Protein AF-A0A9D2H265-F1 (afdb_monomer_lite)

InterPro domains:
  IPR002563 Flavin reductase like domain [PF01613] (3-70)
  IPR012349 FMN-binding split barrel [G3DSA:2.30.110.10] (1-91)
  IPR018527 Rubredoxin, iron-binding site [PS00202] (122-132)
  IPR024934 Rubredoxin-like domain [PS50903] (101-141)
  IPR024935 Rubredoxin domain [cd00730] (103-140)
  IPR048574 Rubrerythrin, rubredoxin-like domain [PF21349] (104-139)

Radius of gyration: 25.65 Å; chains: 1; bounding box: 70×35×43 Å

Foldseek 3Di:
DLPFPDDVVVDVSCPPFDFDDDPNDTHGLPFQKDWDWDFPDWDDDPQDIDTDTDTPDMDGRHPDDGDDPVCCCPPVVHAGDPSDPPHDDPPPPPPDDDPDAFFKAQQPPRDTDPDPDHLVPDDQCDADPVPRHTSVRIDTD

pLDDT: mean 79.57, std 16.09, range [35.62, 97.19]

Organism: NCBI:txid2838602

Secondary structure (DSSP, 8-state):
-TTTSS-TTTS-SSTTS-EEEETTEEEETT-SEEEEEEEEEEEE-SS-EEEEEEEEEEEE--SSPPPPHHHHHHTS-----TTSTTPPP--------------EEETTT-PEE--SS-GGGS-TT-B-TTT--BGGGEEE-

Sequence (141 aa):
GTFGFRTSKEFDKFASTPYAVRGKLPVPDGGVAWFSCKVVSTMDTSTHTVFLGEVLDCGKLAKDAPMTYSYYHKVLKGKTAKNAPTYQAEEPAPAAPASAESKWVCSVCGYVYDGETPFEELPDSWTCPRCGVGKELFKKQ

Structure (mmCIF, N/CA/C/O backbone):
data_AF-A0A9D2H265-F1
#
_entry.id   AF-A0A9D2H265-F1
#
loop_
_atom_site.group_PDB
_atom_site.id
_atom_site.type_symbol
_atom_site.label_atom_id
_atom_site.label_alt_id
_atom_site.label_comp_id
_atom_site.label_asym_id
_atom_site.label_entity_id
_atom_site.label_seq_id
_atom_site.pdbx_PDB_ins_code
_atom_site.Cartn_x
_atom_site.Cartn_y
_atom_site.Cartn_z
_atom_site.occupancy
_atom_site.B_iso_or_equiv
_atom_site.auth_seq_id
_atom_site.auth_comp_id
_atom_site.auth_asym_id
_atom_site.auth_atom_id
_atom_site.pdbx_PDB_model_num
ATOM 1 N N . GLY A 1 1 ? 7.939 5.126 -3.050 1.00 75.25 1 GLY A N 1
ATOM 2 C CA . GLY A 1 1 ? 6.623 4.708 -3.578 1.00 75.25 1 GLY A CA 1
ATOM 3 C C . GLY A 1 1 ? 5.541 5.694 -3.171 1.00 75.25 1 GLY A C 1
ATOM 4 O O . GLY A 1 1 ? 5.663 6.280 -2.100 1.00 75.25 1 GLY A O 1
ATOM 5 N N . THR A 1 2 ? 4.508 5.866 -4.002 1.00 86.44 2 THR A N 1
ATOM 6 C CA . THR A 1 2 ? 3.421 6.858 -3.841 1.00 86.44 2 THR A CA 1
ATOM 7 C C . THR A 1 2 ? 2.689 6.747 -2.499 1.00 86.44 2 THR A C 1
ATOM 9 O O . THR A 1 2 ? 2.489 7.753 -1.824 1.00 86.44 2 THR A O 1
ATOM 12 N N . PHE A 1 3 ? 2.359 5.528 -2.056 1.00 89.69 3 PHE A N 1
ATOM 13 C CA . PHE A 1 3 ? 1.566 5.318 -0.837 1.00 89.69 3 PHE A CA 1
ATOM 14 C C . PHE A 1 3 ? 2.381 5.210 0.456 1.00 89.69 3 PHE A C 1
ATOM 16 O O . PHE A 1 3 ? 1.893 5.643 1.500 1.00 89.69 3 PHE A O 1
ATOM 23 N N . GLY A 1 4 ? 3.603 4.670 0.392 1.00 86.75 4 GLY A N 1
ATOM 24 C CA . GLY A 1 4 ? 4.396 4.307 1.577 1.00 86.75 4 GLY A CA 1
ATOM 25 C C . GLY A 1 4 ? 5.378 5.364 2.096 1.00 86.75 4 GLY A C 1
ATOM 26 O O . GLY A 1 4 ? 5.922 5.188 3.177 1.00 86.75 4 GLY A O 1
ATOM 27 N N . PHE A 1 5 ? 5.627 6.446 1.347 1.00 85.44 5 PHE A N 1
ATOM 28 C CA . PHE A 1 5 ? 6.654 7.452 1.691 1.00 85.44 5 PHE A CA 1
ATOM 29 C C . PHE A 1 5 ? 6.160 8.901 1.645 1.00 85.44 5 PHE A C 1
ATOM 31 O O . PHE A 1 5 ? 6.958 9.833 1.678 1.00 85.44 5 PHE A O 1
ATOM 38 N N . ARG A 1 6 ? 4.848 9.103 1.517 1.00 87.19 6 ARG A N 1
ATOM 39 C CA . ARG A 1 6 ? 4.223 10.428 1.459 1.00 87.19 6 ARG A CA 1
ATOM 40 C C . ARG A 1 6 ? 3.011 10.460 2.376 1.00 87.19 6 ARG A C 1
ATOM 42 O O . ARG A 1 6 ? 2.326 9.446 2.531 1.00 87.19 6 ARG A O 1
ATOM 49 N N . THR A 1 7 ? 2.737 11.614 2.973 1.00 89.44 7 THR A N 1
ATOM 50 C CA . THR A 1 7 ? 1.525 11.825 3.770 1.00 89.44 7 THR A CA 1
ATOM 51 C C . THR A 1 7 ? 0.338 12.117 2.858 1.00 89.44 7 THR A C 1
ATOM 53 O O . THR A 1 7 ? 0.445 12.916 1.932 1.00 89.44 7 THR A O 1
ATOM 56 N N . SER A 1 8 ? -0.804 11.477 3.118 1.00 90.75 8 SER A N 1
ATOM 57 C CA . SER A 1 8 ? -2.036 11.738 2.358 1.00 90.75 8 SER A CA 1
ATOM 58 C C . SER A 1 8 ? -2.636 13.121 2.659 1.00 90.75 8 SER A C 1
ATOM 60 O O . SER A 1 8 ? -3.552 13.539 1.967 1.00 90.75 8 SER A O 1
ATOM 62 N N . LYS A 1 9 ? -2.140 13.826 3.690 1.00 92.38 9 LYS A N 1
ATOM 63 C CA . LYS A 1 9 ? -2.575 15.189 4.036 1.00 92.38 9 LYS A CA 1
ATOM 64 C C . LYS A 1 9 ? -2.070 16.239 3.038 1.00 92.38 9 LYS A C 1
ATOM 66 O O . LYS A 1 9 ? -2.743 17.235 2.818 1.00 92.38 9 LYS A O 1
ATOM 71 N N . GLU A 1 10 ? -0.887 16.018 2.467 1.00 92.50 10 GLU A N 1
ATOM 72 C CA . GLU A 1 10 ? -0.180 16.994 1.615 1.00 92.50 10 GLU A CA 1
ATOM 73 C C . GLU A 1 10 ? -0.035 16.512 0.170 1.00 92.50 10 GLU A C 1
ATOM 75 O O . GLU A 1 10 ? 0.239 17.304 -0.726 1.00 92.50 10 GLU A O 1
ATOM 80 N N . PHE A 1 11 ? -0.193 15.209 -0.065 1.00 92.69 11 PHE A N 1
ATOM 81 C CA . PHE A 1 11 ? -0.019 14.608 -1.375 1.00 92.69 11 PHE A CA 1
ATOM 82 C C . PHE A 1 11 ? -1.220 13.732 -1.720 1.00 92.69 11 PHE A C 1
ATOM 84 O O . PHE A 1 11 ? -1.482 12.735 -1.039 1.00 92.69 11 PHE A O 1
ATOM 91 N N . ASP A 1 12 ? -1.910 14.068 -2.810 1.00 93.44 12 ASP A N 1
ATOM 92 C CA . ASP A 1 12 ? -2.962 13.220 -3.359 1.00 93.44 12 ASP A CA 1
ATOM 93 C C . ASP A 1 12 ? -2.345 11.970 -4.003 1.00 93.44 12 ASP A C 1
ATOM 95 O O . ASP A 1 12 ? -1.756 11.999 -5.085 1.00 93.44 12 ASP A O 1
ATOM 99 N N . LYS A 1 13 ? -2.471 10.843 -3.301 1.00 93.19 13 LYS A N 1
ATOM 100 C CA . LYS A 1 13 ? -1.938 9.545 -3.728 1.00 93.19 13 LYS A CA 1
ATOM 101 C C . LYS A 1 13 ? -2.748 8.912 -4.860 1.00 93.19 13 LYS A C 1
ATOM 103 O O . LYS A 1 13 ? -2.226 8.037 -5.551 1.00 93.19 13 LYS A O 1
ATOM 108 N N . PHE A 1 14 ? -4.000 9.326 -5.034 1.00 93.75 14 PHE A N 1
ATOM 109 C CA . PHE A 1 14 ? -4.918 8.766 -6.021 1.00 93.75 14 PHE A CA 1
ATOM 110 C C . PHE A 1 14 ? -4.907 9.541 -7.341 1.00 93.75 14 PHE A C 1
ATOM 112 O O . PHE A 1 14 ? -5.305 8.977 -8.353 1.00 93.75 14 PHE A O 1
ATOM 119 N N . ALA A 1 15 ? -4.361 10.762 -7.369 1.00 92.06 15 ALA A N 1
ATOM 120 C CA . ALA A 1 15 ? -4.261 11.586 -8.578 1.00 92.06 15 ALA A CA 1
ATOM 121 C C . ALA A 1 15 ? -3.641 10.863 -9.792 1.00 92.06 15 ALA A C 1
ATOM 123 O O . ALA A 1 15 ? -4.053 11.095 -10.925 1.00 92.06 15 ALA A O 1
ATOM 124 N N . SER A 1 16 ? -2.657 9.985 -9.569 1.00 88.69 16 SER A N 1
ATOM 125 C CA . SER A 1 16 ? -1.980 9.214 -10.625 1.00 88.69 16 SER A CA 1
ATOM 126 C C . SER A 1 16 ? -2.078 7.696 -10.454 1.00 88.69 16 SER A C 1
ATOM 128 O O . SER A 1 16 ? -1.374 6.952 -11.137 1.00 88.69 16 SER A O 1
ATOM 130 N N . THR A 1 17 ? -2.936 7.220 -9.550 1.00 91.88 17 THR A N 1
ATOM 131 C CA . THR A 1 17 ? -3.105 5.786 -9.283 1.00 91.88 17 THR A CA 1
ATOM 132 C C . THR A 1 17 ? -4.489 5.352 -9.752 1.00 91.88 17 THR A C 1
ATOM 134 O O . THR A 1 17 ? -5.456 5.858 -9.196 1.00 91.88 17 THR A O 1
ATOM 137 N N . PRO A 1 18 ? -4.626 4.409 -10.701 1.00 93.75 18 PRO A N 1
ATOM 138 C CA . PRO A 1 18 ? -5.925 3.848 -11.070 1.00 93.75 18 PRO A CA 1
ATOM 139 C C . PRO A 1 18 ? -6.635 3.202 -9.872 1.00 93.75 18 PRO A C 1
ATOM 141 O O . PRO A 1 18 ? -6.029 2.437 -9.110 1.00 93.75 18 PRO A O 1
ATOM 144 N N . TYR A 1 19 ? -7.909 3.540 -9.687 1.00 95.44 19 TYR A N 1
ATOM 145 C CA . TYR A 1 19 ? -8.746 3.002 -8.621 1.00 95.44 19 TYR A CA 1
ATOM 146 C C . TYR A 1 19 ? -10.213 2.940 -9.046 1.00 95.44 19 TYR A C 1
ATOM 148 O O . TYR A 1 19 ? -10.685 3.751 -9.844 1.00 95.44 19 TYR A O 1
ATOM 156 N N . ALA A 1 20 ? -10.956 2.031 -8.420 1.00 94.44 20 ALA A N 1
ATOM 157 C CA . ALA A 1 20 ? -12.409 1.983 -8.477 1.00 94.44 20 ALA A CA 1
ATOM 158 C C . ALA A 1 20 ? -13.001 2.280 -7.095 1.00 94.44 20 ALA A C 1
ATOM 160 O O . ALA A 1 20 ? -12.470 1.848 -6.069 1.00 94.44 20 ALA A O 1
ATOM 161 N N . VAL A 1 21 ? -14.126 2.992 -7.043 1.00 94.19 21 VAL A N 1
ATOM 162 C CA . VAL A 1 21 ? -14.864 3.174 -5.785 1.00 94.19 21 VAL A CA 1
ATOM 163 C C . VAL A 1 21 ? -15.695 1.923 -5.521 1.00 94.19 21 VAL A C 1
ATOM 165 O O . VAL A 1 21 ? -16.518 1.534 -6.348 1.00 94.19 21 VAL A O 1
ATOM 168 N N . ARG A 1 22 ? -15.486 1.290 -4.363 1.00 90.19 22 ARG A N 1
ATOM 169 C CA . ARG A 1 22 ? -16.279 0.143 -3.904 1.00 90.19 22 ARG A CA 1
ATOM 170 C C . ARG A 1 22 ? -16.905 0.467 -2.557 1.00 90.19 22 ARG A C 1
ATOM 172 O O . ARG A 1 22 ? -16.215 0.820 -1.599 1.00 90.19 22 ARG A O 1
ATOM 179 N N . GLY A 1 23 ? -18.234 0.432 -2.505 1.00 87.25 23 GLY A N 1
ATOM 180 C CA . GLY A 1 23 ? -18.989 1.020 -1.402 1.00 87.25 23 GLY A CA 1
ATOM 181 C C . GLY A 1 23 ? -18.750 2.531 -1.332 1.00 87.25 23 GLY A C 1
ATOM 182 O O . GLY A 1 23 ? -19.192 3.273 -2.203 1.00 87.25 23 GLY A O 1
ATOM 183 N N . LYS A 1 24 ? -18.038 2.988 -0.299 1.00 87.81 24 LYS A N 1
ATOM 184 C CA . LYS A 1 24 ? -17.690 4.408 -0.089 1.00 87.81 24 LYS A CA 1
ATOM 185 C C . LYS A 1 24 ? -16.183 4.678 -0.126 1.00 87.81 24 LYS A C 1
ATOM 187 O O . LYS A 1 24 ? -15.762 5.780 0.209 1.00 87.81 24 LYS A O 1
ATOM 192 N N . LEU A 1 25 ? -15.370 3.675 -0.464 1.00 93.06 25 LEU A N 1
ATOM 193 C CA . LEU A 1 25 ? -13.914 3.747 -0.351 1.00 93.06 25 LEU A CA 1
ATOM 194 C C . LEU A 1 25 ? -13.242 3.557 -1.719 1.00 93.06 25 LEU A C 1
ATOM 196 O O . LEU A 1 25 ? -13.681 2.704 -2.497 1.00 93.06 25 LEU A O 1
ATOM 200 N N . PRO A 1 26 ? -12.176 4.321 -2.021 1.00 93.94 26 PRO A N 1
ATOM 201 C CA . PRO A 1 26 ? -11.373 4.103 -3.215 1.00 93.94 26 PRO A CA 1
ATOM 202 C C . PRO A 1 26 ? -10.493 2.861 -3.033 1.00 93.94 26 PRO A C 1
ATOM 204 O O . PRO A 1 26 ? -9.733 2.756 -2.069 1.00 93.94 26 PRO A O 1
ATOM 207 N N . VAL A 1 27 ? -10.584 1.924 -3.974 1.00 94.94 27 VAL A N 1
ATOM 208 C CA . VAL A 1 27 ? -9.793 0.693 -3.994 1.00 94.94 27 VAL A CA 1
ATOM 209 C C . VAL A 1 27 ? -8.826 0.745 -5.178 1.00 94.94 27 VAL A C 1
ATOM 211 O O . VAL A 1 27 ? -9.291 0.723 -6.317 1.00 94.94 27 VAL A O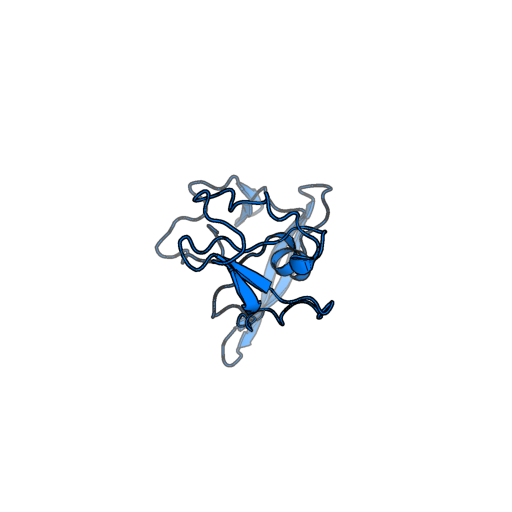 1
ATOM 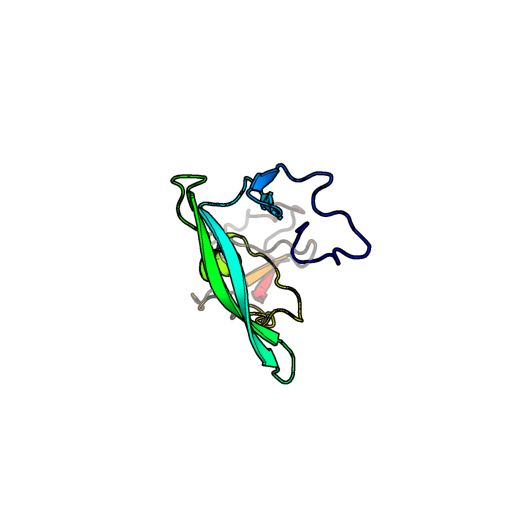214 N N . PRO A 1 28 ? -7.500 0.816 -4.943 1.00 93.56 28 PRO A N 1
ATOM 215 C CA . PRO A 1 28 ? -6.509 0.779 -6.015 1.00 93.56 28 PRO A CA 1
ATOM 216 C C . PRO A 1 28 ? -6.581 -0.521 -6.820 1.00 93.56 28 PRO A C 1
ATOM 218 O O . PRO A 1 28 ? -6.694 -1.605 -6.243 1.00 93.56 28 PRO A O 1
ATOM 221 N N . ASP A 1 29 ? -6.425 -0.423 -8.138 1.00 90.25 29 ASP A N 1
ATOM 222 C CA . ASP A 1 29 ? -6.521 -1.589 -9.028 1.00 90.25 29 ASP A CA 1
ATOM 223 C C . ASP A 1 29 ? -5.293 -2.509 -8.949 1.00 90.25 29 ASP A C 1
ATOM 225 O O . ASP A 1 29 ? -5.369 -3.679 -9.305 1.00 90.25 29 ASP A O 1
ATOM 229 N N . GLY A 1 30 ? -4.168 -2.018 -8.417 1.00 89.75 30 GLY A N 1
ATOM 230 C CA . GLY A 1 30 ? -2.927 -2.788 -8.254 1.00 89.75 30 GLY A CA 1
ATOM 231 C C . GLY A 1 30 ? -2.951 -3.857 -7.149 1.00 89.75 30 GLY A C 1
ATOM 232 O O . GLY A 1 30 ? -1.897 -4.382 -6.794 1.00 89.75 30 GLY A O 1
ATOM 233 N N . GLY A 1 31 ? -4.110 -4.136 -6.548 1.00 90.69 31 GLY A N 1
ATOM 234 C CA . GLY A 1 31 ? -4.283 -5.179 -5.536 1.00 90.69 31 GLY A CA 1
ATOM 235 C C . GLY A 1 31 ? -4.706 -6.527 -6.129 1.00 90.69 31 GLY A C 1
ATOM 236 O O . GLY A 1 31 ? -5.250 -6.598 -7.222 1.00 90.69 31 GLY A O 1
ATOM 237 N N . VAL A 1 32 ? -4.518 -7.611 -5.369 1.00 94.69 32 VAL A N 1
ATOM 238 C CA . VAL A 1 32 ? -5.024 -8.956 -5.731 1.00 94.69 32 VAL A CA 1
ATOM 239 C C . VAL A 1 32 ? -6.457 -9.167 -5.233 1.00 94.69 32 VAL A C 1
ATOM 241 O O . VAL A 1 32 ? -7.276 -9.806 -5.893 1.00 94.69 32 VAL A O 1
ATOM 244 N N . ALA A 1 33 ? -6.785 -8.595 -4.078 1.00 94.31 33 ALA A N 1
ATOM 245 C CA . ALA A 1 33 ? -8.106 -8.626 -3.469 1.00 94.31 33 ALA A CA 1
ATOM 246 C C . ALA A 1 33 ? -8.305 -7.379 -2.601 1.00 94.31 33 ALA A C 1
ATOM 248 O O . ALA A 1 33 ? -7.345 -6.673 -2.284 1.00 94.31 33 ALA A O 1
ATOM 249 N N . TRP A 1 34 ? -9.546 -7.120 -2.209 1.00 94.88 34 TRP A N 1
ATOM 250 C CA . TRP A 1 34 ? -9.904 -6.017 -1.325 1.00 94.88 34 TRP A CA 1
ATOM 251 C C . TRP A 1 34 ? -10.956 -6.456 -0.308 1.00 94.88 34 TRP A C 1
ATOM 253 O O . TRP A 1 34 ? -11.738 -7.374 -0.561 1.00 94.88 34 TRP A O 1
ATOM 263 N N . PHE A 1 35 ? -10.966 -5.765 0.829 1.00 95.25 35 PHE A N 1
ATOM 264 C CA . PHE A 1 35 ? -11.920 -5.945 1.916 1.00 95.25 35 PHE A CA 1
ATOM 265 C C . PHE A 1 35 ? -12.388 -4.563 2.372 1.00 95.25 35 PHE A C 1
ATOM 267 O O . PHE A 1 35 ? -11.565 -3.665 2.560 1.00 95.25 35 PHE A O 1
ATOM 274 N N . SER A 1 36 ? -13.695 -4.381 2.541 1.00 94.69 36 SER A N 1
ATOM 275 C CA . SER A 1 36 ? -14.261 -3.235 3.247 1.00 94.69 36 SER A CA 1
ATOM 276 C C . SER A 1 36 ? -14.638 -3.675 4.649 1.00 94.69 36 SER A C 1
ATOM 278 O O . SER A 1 36 ? -15.355 -4.661 4.817 1.00 94.69 36 SER A O 1
ATOM 280 N N . CYS A 1 37 ? -14.152 -2.945 5.650 1.00 95.00 37 CYS A N 1
ATOM 281 C CA . CYS A 1 37 ? -14.382 -3.280 7.045 1.00 95.00 37 CYS A CA 1
ATOM 282 C C . CYS A 1 37 ? -15.021 -2.111 7.795 1.00 95.00 37 CYS A C 1
ATOM 284 O O . CYS A 1 37 ? -14.644 -0.953 7.600 1.00 95.00 37 CYS A O 1
ATOM 286 N N . LYS A 1 38 ? -15.941 -2.424 8.707 1.00 95.19 38 LYS A N 1
ATOM 287 C CA . LYS A 1 38 ? -16.424 -1.504 9.736 1.00 95.19 38 LYS A CA 1
ATOM 288 C C . LYS A 1 38 ? -15.554 -1.659 10.974 1.00 95.19 38 LYS A C 1
ATOM 290 O O . LYS A 1 38 ? -15.410 -2.765 11.483 1.00 95.19 38 LYS A O 1
ATOM 295 N N . VAL A 1 39 ? -14.990 -0.567 11.480 1.00 96.81 39 VAL A N 1
ATOM 296 C CA . VAL A 1 39 ? -14.248 -0.601 12.749 1.00 96.81 39 VAL A CA 1
ATOM 297 C C . VAL A 1 39 ? -15.229 -0.895 13.884 1.00 96.81 39 VAL A C 1
ATOM 299 O O . VAL A 1 39 ? -16.190 -0.151 14.076 1.00 96.81 39 VAL A O 1
ATOM 302 N N . VAL A 1 40 ? -14.983 -1.982 14.616 1.00 97.19 40 VAL A N 1
ATOM 303 C CA . VAL A 1 40 ? -15.795 -2.408 15.769 1.00 97.19 40 VAL A CA 1
ATOM 304 C C . VAL A 1 40 ? -15.066 -2.232 17.098 1.00 97.19 40 VAL A C 1
ATOM 306 O O . VAL A 1 40 ? -15.714 -2.095 18.128 1.00 97.19 40 VAL A O 1
ATOM 309 N N . SER A 1 41 ? -13.731 -2.205 17.086 1.00 96.38 41 SER A N 1
ATOM 310 C CA . SER A 1 41 ? -12.920 -1.921 18.272 1.00 96.38 41 SER A CA 1
ATOM 311 C C . SER A 1 41 ? -11.573 -1.320 17.882 1.00 96.38 41 SER A C 1
ATOM 313 O O . SER A 1 41 ? -11.077 -1.538 16.775 1.00 96.38 41 SER A O 1
ATOM 315 N N . THR A 1 42 ? -10.961 -0.591 18.810 1.00 97.19 42 THR A N 1
ATOM 316 C CA . THR A 1 42 ? -9.629 0.005 18.668 1.00 97.19 42 THR A CA 1
ATOM 317 C C . THR A 1 42 ? -8.793 -0.282 19.905 1.00 97.19 42 THR A C 1
ATOM 319 O O . THR A 1 42 ? -9.311 -0.276 21.019 1.00 97.19 42 THR A O 1
ATOM 322 N N . MET A 1 43 ? -7.503 -0.531 19.716 1.00 95.44 43 MET A N 1
ATOM 323 C CA . MET A 1 43 ? -6.539 -0.711 20.796 1.00 95.44 43 MET A CA 1
ATOM 324 C C . MET A 1 43 ? -5.319 0.158 20.517 1.00 95.44 43 MET A C 1
ATOM 326 O O . MET A 1 43 ? -4.638 -0.032 19.508 1.00 95.44 43 MET A O 1
ATOM 330 N N . ASP A 1 44 ? -5.043 1.099 21.410 1.00 95.19 44 ASP A N 1
ATOM 331 C CA . ASP A 1 44 ? -3.867 1.953 21.306 1.00 95.19 44 ASP A CA 1
ATOM 332 C C . ASP A 1 44 ? -2.642 1.255 21.896 1.00 95.19 44 ASP A C 1
ATOM 334 O O . ASP A 1 44 ? -2.687 0.636 22.959 1.00 95.19 44 ASP A O 1
ATOM 338 N N . THR A 1 45 ? -1.528 1.358 21.182 1.00 90.75 45 THR A N 1
ATOM 339 C CA . THR A 1 45 ? -0.198 0.952 21.640 1.00 90.75 45 THR A CA 1
ATOM 340 C C . THR A 1 45 ? 0.685 2.195 21.757 1.00 90.75 45 THR A C 1
ATOM 342 O O . THR A 1 45 ? 0.256 3.306 21.457 1.00 90.75 45 THR A O 1
ATOM 345 N N . SER A 1 46 ? 1.947 2.036 22.154 1.00 89.94 46 SER A N 1
ATOM 346 C CA . SER A 1 46 ? 2.871 3.170 22.287 1.00 89.94 46 SER A CA 1
ATOM 347 C C . SER A 1 46 ? 3.163 3.907 20.973 1.00 89.94 46 SER A C 1
ATOM 349 O O . SER A 1 46 ? 3.552 5.070 21.008 1.00 89.94 46 SER A O 1
ATOM 351 N N . THR A 1 47 ? 3.009 3.252 19.816 1.00 91.56 47 THR A N 1
ATOM 352 C CA . THR A 1 47 ? 3.386 3.823 18.505 1.00 91.56 47 THR A CA 1
ATOM 353 C C . THR A 1 47 ? 2.317 3.683 17.421 1.00 91.56 47 THR A C 1
ATOM 355 O O . THR A 1 47 ? 2.402 4.358 16.399 1.00 91.56 47 THR A O 1
ATOM 358 N N . HIS A 1 48 ? 1.323 2.815 17.620 1.00 92.00 48 HIS A N 1
ATOM 359 C CA . HIS A 1 48 ? 0.310 2.467 16.621 1.00 92.00 48 HIS A CA 1
ATOM 360 C C . HIS A 1 48 ? -1.063 2.261 17.265 1.00 92.00 48 HIS A C 1
ATOM 362 O O . HIS A 1 48 ? -1.152 1.859 18.424 1.00 92.00 48 HIS A O 1
ATOM 368 N N . THR A 1 49 ? -2.124 2.416 16.479 1.00 92.75 49 THR A N 1
ATOM 369 C CA . THR A 1 49 ? -3.475 1.989 16.860 1.00 92.75 49 THR A CA 1
ATOM 370 C C . THR A 1 49 ? -3.837 0.749 16.054 1.00 92.75 49 THR A C 1
ATOM 372 O O . THR A 1 49 ? -3.756 0.745 14.824 1.00 92.75 49 THR A O 1
ATOM 375 N N . VAL A 1 50 ? -4.225 -0.317 16.746 1.00 95.12 50 VAL A N 1
ATOM 376 C CA . VAL A 1 50 ? -4.754 -1.536 16.136 1.00 95.12 50 VAL A CA 1
ATOM 377 C C . VAL A 1 50 ? -6.265 -1.383 15.992 1.00 95.12 50 VAL A C 1
ATOM 379 O O . VAL A 1 50 ? -6.967 -1.138 16.971 1.00 95.12 50 VAL A O 1
ATOM 382 N N . PHE A 1 51 ? -6.771 -1.550 14.773 1.00 96.75 51 PHE A N 1
ATOM 383 C CA . PHE A 1 51 ? -8.201 -1.504 14.469 1.00 96.75 51 PHE A CA 1
ATOM 384 C C . PHE A 1 51 ? -8.731 -2.925 14.267 1.00 96.75 51 PHE A C 1
ATOM 386 O O . PHE A 1 51 ? -8.252 -3.646 13.392 1.00 96.75 51 PHE A O 1
ATOM 393 N N . LEU A 1 52 ? -9.741 -3.320 15.043 1.00 96.62 52 LEU A N 1
ATOM 394 C CA . LEU A 1 52 ? -10.515 -4.533 14.798 1.00 96.62 52 LEU A CA 1
ATOM 395 C C . LEU A 1 52 ? -11.663 -4.187 13.849 1.00 96.62 52 LEU A C 1
ATOM 397 O O . LEU A 1 52 ? -12.516 -3.357 14.178 1.00 96.62 52 LEU A O 1
ATOM 401 N N . GLY A 1 53 ? -11.664 -4.803 12.669 1.00 96.50 53 GLY A N 1
ATOM 402 C CA . GLY A 1 53 ? -12.653 -4.563 11.624 1.00 96.50 53 GLY A CA 1
ATOM 403 C C . GLY A 1 53 ? -13.559 -5.769 11.382 1.00 96.50 53 GLY A C 1
ATOM 404 O O . GLY A 1 53 ? -13.064 -6.869 11.156 1.00 96.50 53 GLY A O 1
ATOM 405 N N . GLU A 1 54 ? -14.871 -5.548 11.371 1.00 97.12 54 GLU A N 1
ATOM 406 C CA . GLU A 1 54 ? -15.865 -6.488 10.843 1.00 97.12 54 GLU A CA 1
ATOM 407 C C . GLU A 1 54 ? -15.921 -6.351 9.318 1.00 97.12 54 GLU A C 1
ATOM 409 O O . GLU A 1 54 ? -16.091 -5.242 8.808 1.00 97.12 54 GLU A O 1
ATOM 414 N N . VAL A 1 55 ? -15.765 -7.453 8.583 1.00 96.44 55 VAL A N 1
ATOM 415 C CA . VAL A 1 55 ? -15.788 -7.444 7.112 1.00 96.44 55 VAL A CA 1
ATOM 416 C C . VAL A 1 55 ? -17.224 -7.259 6.624 1.00 96.44 55 VAL A C 1
ATOM 418 O O . VAL A 1 55 ? -18.079 -8.098 6.888 1.00 96.44 55 VAL A O 1
ATOM 421 N N . LEU A 1 56 ? -17.472 -6.173 5.890 1.00 94.50 56 LEU A N 1
ATOM 422 C CA . LEU A 1 56 ? -18.767 -5.870 5.278 1.00 94.50 56 LEU A CA 1
ATOM 423 C C . LEU A 1 56 ? -18.871 -6.393 3.845 1.00 94.50 56 LEU A C 1
ATOM 425 O O . LEU A 1 56 ? -19.936 -6.830 3.424 1.00 94.50 56 LEU A O 1
ATOM 429 N N . ASP A 1 57 ? -17.777 -6.298 3.090 1.00 94.31 57 ASP A N 1
ATOM 430 C CA . ASP A 1 57 ? -17.722 -6.699 1.686 1.00 94.31 57 ASP A CA 1
ATOM 431 C C . ASP A 1 57 ? -16.288 -7.072 1.300 1.00 94.31 57 ASP A C 1
ATOM 433 O O . ASP A 1 57 ? -15.318 -6.610 1.916 1.00 94.31 57 ASP A O 1
ATOM 437 N N . CYS A 1 58 ? -16.137 -7.911 0.283 1.00 94.69 58 CYS A N 1
ATOM 438 C CA . CYS A 1 58 ? -14.841 -8.293 -0.247 1.00 94.69 58 CYS A CA 1
ATOM 439 C C . CYS A 1 58 ? -14.926 -8.695 -1.718 1.00 94.69 58 CYS A C 1
ATOM 441 O O . CYS A 1 58 ? -15.969 -9.073 -2.245 1.00 94.69 58 CYS A O 1
ATOM 443 N N . GLY A 1 59 ? -13.789 -8.653 -2.404 1.00 93.19 59 GLY A N 1
ATOM 444 C CA . GLY A 1 59 ? -13.734 -9.109 -3.784 1.00 93.19 59 GLY A CA 1
ATOM 445 C C . GLY A 1 59 ? -12.322 -9.372 -4.270 1.00 93.19 59 GLY A C 1
ATOM 446 O O . GLY A 1 59 ? -11.338 -8.868 -3.725 1.00 93.19 59 GLY A O 1
ATOM 447 N N . LYS A 1 60 ? -12.232 -10.172 -5.331 1.00 94.38 60 LYS A N 1
ATOM 448 C CA . LYS A 1 60 ? -10.980 -10.431 -6.047 1.00 94.38 60 LYS A CA 1
ATOM 449 C C . LYS A 1 60 ? -10.797 -9.396 -7.152 1.00 94.38 60 LYS A C 1
ATOM 451 O O . LYS A 1 60 ? -11.760 -9.002 -7.802 1.00 94.38 60 LYS A O 1
ATOM 456 N N . LEU A 1 61 ? -9.556 -8.974 -7.339 1.00 91.69 61 LEU A N 1
ATOM 457 C CA . LEU A 1 61 ? -9.126 -8.035 -8.372 1.00 91.69 61 LEU A CA 1
ATOM 458 C C . LEU A 1 61 ? -8.327 -8.745 -9.459 1.00 91.69 61 LEU A C 1
ATOM 460 O O .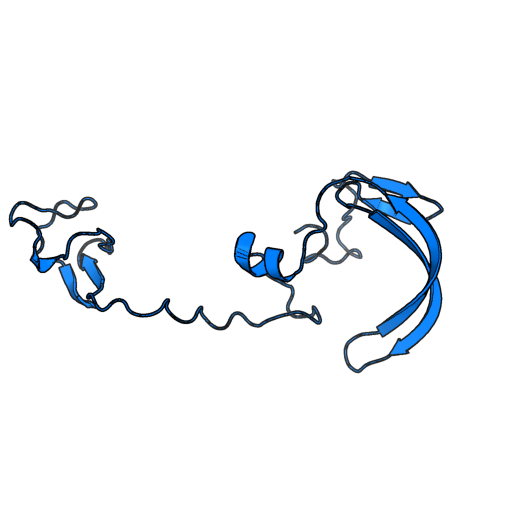 LEU A 1 61 ? -8.611 -8.586 -10.641 1.00 91.69 61 LEU A O 1
ATOM 464 N N . ALA A 1 62 ? -7.368 -9.567 -9.042 1.00 91.25 62 ALA A N 1
ATOM 465 C CA . ALA A 1 62 ? -6.456 -10.265 -9.930 1.00 91.25 62 ALA A CA 1
ATOM 466 C C . ALA A 1 62 ? -6.245 -11.712 -9.466 1.00 91.25 62 ALA A C 1
ATOM 468 O O . ALA A 1 62 ? -6.603 -12.084 -8.345 1.00 91.25 62 ALA A O 1
ATOM 469 N N . LYS A 1 63 ? -5.689 -12.547 -10.350 1.00 87.00 63 LYS A N 1
ATOM 470 C CA . LYS A 1 63 ? -5.309 -13.935 -10.028 1.00 87.00 63 LYS A CA 1
ATOM 471 C C . LYS A 1 63 ? -3.839 -14.067 -9.626 1.00 87.00 63 LYS A C 1
ATOM 473 O O . LYS A 1 63 ? -3.410 -15.167 -9.289 1.00 87.00 63 LYS A O 1
ATOM 478 N N . ASP A 1 64 ? -3.088 -12.971 -9.677 1.00 90.00 64 ASP A N 1
ATOM 479 C CA . ASP A 1 64 ? -1.673 -12.938 -9.336 1.00 90.00 64 ASP A CA 1
ATOM 480 C C . ASP A 1 64 ? -1.427 -13.291 -7.868 1.00 90.00 64 ASP A C 1
ATOM 482 O O . ASP A 1 64 ? -2.284 -13.115 -6.997 1.00 90.00 64 ASP A O 1
ATOM 486 N N . ALA A 1 65 ? -0.226 -13.791 -7.585 1.00 88.38 65 ALA A N 1
ATOM 487 C CA . ALA A 1 65 ? 0.178 -14.083 -6.220 1.00 88.38 65 ALA A CA 1
ATOM 488 C C . ALA A 1 65 ? 0.301 -12.775 -5.412 1.00 88.38 65 ALA A C 1
ATOM 490 O O . ALA A 1 65 ? 0.928 -11.821 -5.885 1.00 88.38 65 ALA A O 1
ATOM 491 N N . PRO A 1 66 ? -0.254 -12.705 -4.186 1.00 90.94 66 PRO A N 1
ATOM 492 C CA . PRO A 1 66 ? -0.098 -11.527 -3.345 1.00 90.94 66 PRO A CA 1
ATOM 493 C C . PRO A 1 66 ? 1.379 -11.309 -3.006 1.00 90.94 66 PRO A C 1
ATOM 495 O O . PRO A 1 66 ? 2.100 -12.238 -2.635 1.00 90.94 66 PRO A O 1
ATOM 498 N N . MET A 1 67 ? 1.828 -10.058 -3.103 1.00 87.88 67 MET A N 1
ATOM 499 C CA . MET A 1 67 ? 3.188 -9.696 -2.72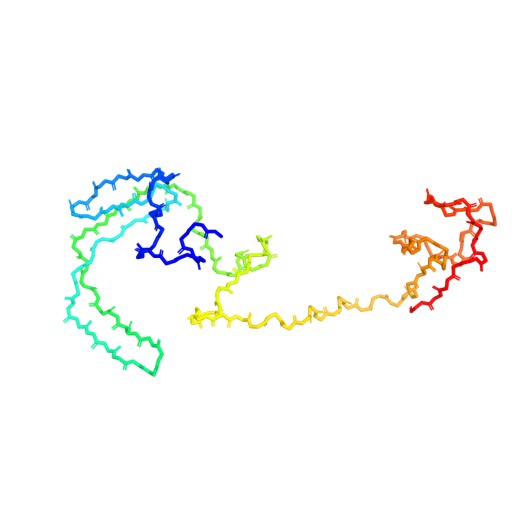5 1.00 87.88 67 MET A CA 1
ATOM 500 C C . MET A 1 67 ? 3.381 -9.872 -1.218 1.00 87.88 67 MET A C 1
ATOM 502 O O . MET A 1 67 ? 2.640 -9.312 -0.410 1.00 87.88 67 MET A O 1
ATOM 506 N N . THR A 1 68 ? 4.422 -10.607 -0.836 1.00 88.56 68 THR A N 1
ATOM 507 C CA . THR A 1 68 ? 4.817 -10.736 0.567 1.00 88.56 68 THR A CA 1
ATOM 508 C C . THR A 1 68 ? 5.821 -9.658 0.947 1.00 88.56 68 THR A C 1
ATOM 510 O O . THR A 1 68 ? 6.595 -9.165 0.123 1.00 88.56 68 THR A O 1
ATOM 513 N N . TYR A 1 69 ? 5.869 -9.334 2.235 1.00 80.31 69 TYR A N 1
ATOM 514 C CA . TYR A 1 69 ? 6.871 -8.407 2.747 1.00 80.31 69 TYR A CA 1
ATOM 515 C C . TYR A 1 69 ? 8.308 -8.932 2.569 1.00 80.31 69 TYR A C 1
ATOM 517 O O . TYR A 1 69 ? 9.222 -8.170 2.265 1.00 80.31 69 TYR A O 1
ATOM 525 N N . SER A 1 70 ? 8.505 -10.253 2.679 1.00 77.81 70 SER A N 1
ATOM 526 C CA . SER A 1 70 ? 9.810 -10.885 2.437 1.00 77.81 70 SER A CA 1
ATOM 527 C C . SER A 1 70 ? 10.282 -10.684 0.995 1.00 77.81 70 SER A C 1
ATOM 529 O O . SER A 1 70 ? 11.445 -10.359 0.764 1.00 77.81 70 SER A O 1
ATOM 531 N N . TYR A 1 71 ? 9.369 -10.820 0.028 1.00 79.31 71 TYR A N 1
ATOM 532 C CA . TYR A 1 71 ? 9.653 -10.573 -1.383 1.00 79.31 71 TYR A CA 1
ATOM 533 C C . TYR A 1 71 ? 10.013 -9.102 -1.647 1.00 79.31 71 TYR A C 1
ATOM 535 O O . TYR A 1 71 ? 10.973 -8.823 -2.366 1.00 79.31 71 TYR A O 1
ATOM 543 N N . TYR A 1 72 ? 9.301 -8.161 -1.015 1.00 80.25 72 TYR A N 1
ATOM 544 C CA . TYR A 1 72 ? 9.571 -6.725 -1.138 1.00 80.25 72 TYR A CA 1
ATOM 545 C C . TYR A 1 72 ? 11.011 -6.350 -0.749 1.00 80.25 72 TYR A C 1
ATOM 547 O O . TYR A 1 72 ? 11.687 -5.625 -1.479 1.00 80.25 72 TYR A O 1
ATOM 555 N N . HIS A 1 73 ? 11.507 -6.888 0.366 1.00 73.88 73 HIS A N 1
ATOM 556 C CA . HIS A 1 73 ? 12.875 -6.624 0.821 1.00 73.88 73 HIS A CA 1
ATOM 557 C C . HIS A 1 73 ? 13.930 -7.375 0.013 1.00 73.88 73 HIS A C 1
ATOM 559 O O . HIS A 1 73 ? 14.903 -6.779 -0.439 1.00 73.88 73 HIS A O 1
ATOM 565 N N . LYS A 1 74 ? 13.742 -8.683 -0.199 1.00 75.94 74 LYS A N 1
ATOM 566 C CA . LYS A 1 74 ? 14.777 -9.544 -0.797 1.00 75.94 74 LYS A CA 1
ATOM 567 C C . LYS A 1 74 ? 14.921 -9.363 -2.304 1.00 75.94 74 LYS A C 1
ATOM 569 O O . LYS A 1 74 ? 16.031 -9.447 -2.820 1.00 75.94 74 LYS A O 1
ATOM 574 N N . VAL A 1 75 ? 13.808 -9.144 -3.006 1.00 72.56 75 VAL A N 1
ATOM 575 C CA . VAL A 1 75 ? 13.773 -9.139 -4.476 1.00 72.56 75 VAL A CA 1
ATOM 576 C C . VAL A 1 75 ? 13.638 -7.723 -5.013 1.00 72.56 75 VAL A C 1
ATOM 578 O O . VAL A 1 75 ? 14.445 -7.302 -5.836 1.00 72.56 75 VAL A O 1
ATOM 581 N N . LEU A 1 76 ? 12.667 -6.954 -4.511 1.00 69.50 76 LEU A N 1
ATOM 582 C CA . LEU A 1 76 ? 12.446 -5.582 -4.980 1.00 69.50 76 LEU A CA 1
ATOM 583 C C . LEU A 1 76 ? 13.436 -4.571 -4.375 1.00 69.50 76 LEU A C 1
ATOM 585 O O . LEU A 1 76 ? 13.417 -3.409 -4.782 1.00 69.50 76 LEU A O 1
ATOM 589 N N . LYS A 1 77 ? 14.285 -4.997 -3.419 1.00 69.56 77 LYS A N 1
ATOM 590 C CA . LYS A 1 77 ? 15.232 -4.151 -2.658 1.00 69.56 77 LYS A CA 1
ATOM 591 C C . LYS A 1 77 ? 14.569 -2.861 -2.165 1.00 69.56 77 LYS A C 1
ATOM 593 O O . LYS A 1 77 ? 15.141 -1.769 -2.205 1.00 69.56 77 LYS A O 1
ATOM 598 N N . GLY A 1 78 ? 13.299 -2.983 -1.790 1.00 62.69 78 GLY A N 1
ATOM 599 C CA . GLY A 1 78 ? 12.466 -1.856 -1.439 1.00 62.69 78 GLY A CA 1
ATOM 600 C C . GLY A 1 78 ? 12.792 -1.362 -0.037 1.00 62.69 78 GLY A C 1
ATOM 601 O O . GLY A 1 78 ? 12.886 -2.144 0.902 1.00 62.69 78 GLY A O 1
ATOM 602 N N . LYS A 1 79 ? 12.931 -0.047 0.120 1.00 65.25 79 LYS A N 1
ATOM 603 C CA . LYS A 1 79 ? 13.103 0.561 1.442 1.00 65.25 79 LYS A CA 1
ATOM 604 C C . LYS A 1 79 ? 11.767 0.577 2.176 1.00 65.25 79 LYS A C 1
ATOM 606 O O . LYS A 1 79 ? 10.721 0.755 1.558 1.00 65.25 79 LYS A O 1
ATOM 611 N N . THR A 1 80 ? 11.789 0.501 3.498 1.00 60.84 80 THR A N 1
ATOM 612 C CA . THR A 1 80 ? 10.603 0.772 4.320 1.00 60.84 80 THR A CA 1
ATOM 613 C C . THR A 1 80 ? 10.754 2.038 5.131 1.00 60.84 80 THR A C 1
ATOM 615 O O . THR A 1 80 ? 11.856 2.399 5.537 1.00 60.84 80 THR A O 1
ATOM 618 N N . ALA A 1 81 ? 9.645 2.745 5.343 1.00 64.25 81 ALA A N 1
ATOM 619 C CA . ALA A 1 81 ? 9.643 3.950 6.158 1.00 64.25 81 ALA A CA 1
ATOM 620 C C . ALA A 1 81 ? 10.037 3.615 7.604 1.00 64.25 81 ALA A C 1
ATOM 622 O O . ALA A 1 81 ? 9.605 2.594 8.132 1.00 64.25 81 ALA A O 1
ATOM 623 N N . LYS A 1 82 ? 10.804 4.502 8.253 1.00 64.19 82 LYS A N 1
ATOM 624 C CA . LYS A 1 82 ? 11.296 4.323 9.635 1.00 64.19 82 LYS A CA 1
ATOM 625 C C . LYS A 1 82 ? 10.189 4.082 10.664 1.00 64.19 82 LYS A C 1
ATOM 627 O O . LYS A 1 82 ? 10.426 3.442 11.676 1.00 64.19 82 LYS A O 1
ATOM 632 N N . ASN A 1 83 ? 8.987 4.576 10.381 1.00 61.00 83 ASN A N 1
ATOM 633 C CA . ASN A 1 83 ? 7.842 4.481 11.282 1.00 61.00 83 ASN A CA 1
ATOM 634 C C . ASN A 1 83 ? 6.962 3.255 10.990 1.00 61.00 83 ASN A C 1
ATOM 636 O O . ASN A 1 83 ? 5.927 3.096 11.624 1.00 61.00 83 ASN A O 1
ATOM 640 N N . ALA A 1 84 ? 7.315 2.420 10.006 1.00 61.72 84 ALA A N 1
ATOM 641 C CA . ALA A 1 84 ? 6.570 1.199 9.731 1.00 61.72 84 ALA A CA 1
ATOM 642 C C . ALA A 1 84 ? 6.854 0.154 10.828 1.00 61.72 84 ALA A C 1
ATOM 644 O O . ALA A 1 84 ? 8.013 -0.019 11.203 1.00 61.72 84 ALA A O 1
ATOM 645 N N . PRO A 1 85 ? 5.852 -0.614 11.290 1.00 57.66 85 PRO A N 1
ATOM 646 C CA . PRO A 1 85 ? 6.045 -1.624 12.338 1.00 57.66 85 PRO A CA 1
ATOM 647 C C . PRO A 1 85 ? 6.936 -2.788 11.879 1.00 57.66 85 PRO A C 1
ATOM 649 O O . PRO A 1 85 ? 7.497 -3.514 12.690 1.00 57.66 85 PRO A O 1
ATOM 652 N N . THR A 1 86 ? 7.097 -2.950 10.567 1.00 60.47 86 THR A N 1
ATOM 653 C CA . THR A 1 86 ? 7.992 -3.923 9.940 1.00 60.47 86 THR A CA 1
ATOM 654 C C . THR A 1 86 ? 9.337 -3.319 9.530 1.00 60.47 86 THR A C 1
ATOM 656 O O . THR A 1 86 ? 10.097 -3.984 8.822 1.00 60.47 86 THR A O 1
ATOM 659 N N . TYR A 1 87 ? 9.627 -2.061 9.891 1.00 58.88 87 TYR A N 1
ATOM 660 C CA . TYR A 1 87 ? 10.902 -1.423 9.577 1.00 58.88 87 TYR A CA 1
ATOM 661 C C . TYR A 1 87 ? 12.046 -2.266 10.132 1.00 58.88 87 TYR A C 1
ATOM 663 O O . TYR A 1 87 ? 12.181 -2.456 11.338 1.00 58.88 87 TYR A O 1
ATOM 671 N N . GLN A 1 88 ? 12.874 -2.759 9.226 1.00 59.81 88 GLN A N 1
ATOM 672 C CA . GLN A 1 88 ? 14.161 -3.332 9.558 1.00 59.81 88 GLN A CA 1
ATOM 673 C C . GLN A 1 88 ? 15.173 -2.246 9.221 1.00 59.81 88 GLN A C 1
ATOM 675 O O . GLN A 1 88 ? 15.226 -1.787 8.077 1.00 59.81 88 GLN A O 1
ATOM 680 N N . ALA A 1 89 ? 15.915 -1.777 10.227 1.00 56.53 89 ALA A N 1
ATOM 681 C CA . ALA A 1 89 ? 17.108 -0.995 9.949 1.00 56.53 89 ALA A CA 1
ATOM 682 C C . ALA A 1 89 ? 17.972 -1.849 9.021 1.00 56.53 89 ALA A C 1
ATOM 684 O O . ALA A 1 89 ? 18.169 -3.030 9.303 1.00 56.53 89 ALA A O 1
ATOM 685 N N . GLU A 1 90 ? 18.408 -1.286 7.895 1.00 52.59 90 GLU A N 1
ATOM 686 C CA . GLU A 1 90 ? 19.409 -1.936 7.058 1.00 52.59 90 GLU A CA 1
ATOM 687 C C . GLU A 1 90 ? 20.646 -2.132 7.946 1.00 52.59 90 GLU A C 1
ATOM 689 O O . GLU A 1 90 ? 21.433 -1.207 8.142 1.00 52.59 90 GLU A O 1
ATOM 694 N N . GLU A 1 91 ? 20.802 -3.320 8.534 1.00 45.44 91 GLU A N 1
ATOM 695 C CA . GLU A 1 91 ? 22.135 -3.794 8.858 1.00 45.44 91 GLU A CA 1
ATOM 696 C C . GLU A 1 91 ? 22.872 -3.818 7.518 1.00 45.44 91 GLU A C 1
ATOM 698 O O . GLU A 1 91 ? 22.319 -4.346 6.540 1.00 45.44 91 GLU A O 1
ATOM 703 N N . PRO A 1 92 ? 24.058 -3.187 7.409 1.00 42.19 92 PRO A N 1
ATOM 704 C CA . PRO A 1 92 ? 24.851 -3.309 6.198 1.00 42.19 92 PRO A CA 1
ATOM 705 C C . PRO A 1 92 ? 24.935 -4.799 5.896 1.00 42.19 92 PRO A C 1
ATOM 707 O O . PRO A 1 92 ? 25.268 -5.575 6.793 1.00 42.19 92 PRO A O 1
ATOM 710 N N . ALA A 1 93 ? 24.515 -5.179 4.685 1.00 36.56 93 ALA A N 1
ATOM 711 C CA . ALA A 1 93 ? 24.386 -6.572 4.291 1.00 36.56 93 ALA A CA 1
ATOM 712 C C . ALA A 1 93 ? 25.591 -7.353 4.832 1.00 36.56 93 ALA A C 1
ATOM 714 O O . ALA A 1 93 ? 26.720 -6.921 4.563 1.00 36.56 93 ALA A O 1
ATOM 715 N N . PRO A 1 94 ? 25.397 -8.441 5.607 1.00 37.31 94 PRO A N 1
ATOM 716 C CA . PRO A 1 94 ? 26.521 -9.281 5.967 1.00 37.31 94 PRO A CA 1
ATOM 717 C C . PRO A 1 94 ? 27.187 -9.651 4.650 1.00 37.31 94 PRO A C 1
ATOM 719 O O . PRO A 1 94 ? 26.521 -10.139 3.729 1.00 37.31 94 PRO A O 1
ATOM 722 N N . ALA A 1 95 ? 28.465 -9.282 4.529 1.00 39.16 95 ALA A N 1
ATOM 723 C CA . ALA A 1 95 ? 29.278 -9.620 3.381 1.00 39.16 95 ALA A CA 1
ATOM 724 C C . ALA A 1 95 ? 29.003 -11.090 3.063 1.00 39.16 95 ALA A C 1
ATOM 726 O O . ALA A 1 95 ? 29.097 -11.942 3.950 1.00 39.16 95 ALA A O 1
ATOM 727 N N . ALA A 1 96 ? 28.553 -11.348 1.832 1.00 35.66 96 ALA A N 1
ATOM 728 C CA . ALA A 1 96 ? 28.285 -12.691 1.347 1.00 35.66 96 ALA A CA 1
ATOM 729 C C . ALA A 1 96 ? 29.446 -13.622 1.750 1.00 35.66 96 ALA A C 1
ATOM 731 O O . ALA A 1 96 ? 30.595 -13.167 1.784 1.00 35.66 96 ALA A O 1
ATOM 732 N N . PRO A 1 97 ? 29.154 -14.885 2.106 1.00 35.62 97 PRO A N 1
ATOM 733 C CA . PRO A 1 97 ? 30.129 -15.771 2.718 1.00 35.62 97 PRO A CA 1
ATOM 734 C C . PRO A 1 97 ? 31.364 -15.876 1.829 1.00 35.62 97 PRO A C 1
ATOM 736 O O . PRO A 1 97 ? 31.262 -16.076 0.620 1.00 35.62 97 PRO A O 1
ATOM 739 N N . ALA A 1 98 ? 32.523 -15.702 2.457 1.00 41.28 98 ALA A N 1
ATOM 740 C CA . ALA A 1 98 ? 33.825 -15.851 1.845 1.00 41.28 98 ALA A CA 1
ATOM 741 C C . ALA A 1 98 ? 33.950 -17.212 1.140 1.00 41.28 98 ALA A C 1
ATOM 743 O O . ALA A 1 98 ? 34.138 -18.240 1.787 1.00 41.28 98 ALA A O 1
ATOM 744 N N . SER A 1 99 ? 33.930 -17.205 -0.190 1.00 37.03 99 SER A N 1
ATOM 745 C CA . SER A 1 99 ? 34.937 -17.950 -0.935 1.00 37.03 99 SER A CA 1
ATOM 746 C C . SER A 1 99 ? 36.195 -17.091 -0.897 1.00 37.03 99 SER A C 1
ATOM 748 O O . SER A 1 99 ? 36.207 -15.956 -1.374 1.00 37.03 99 SER A O 1
ATOM 750 N N . ALA A 1 100 ? 37.207 -17.584 -0.197 1.00 45.50 100 ALA A N 1
ATOM 751 C CA . ALA A 1 100 ? 38.483 -16.919 -0.049 1.00 45.50 100 ALA A CA 1
ATOM 752 C C . ALA A 1 100 ? 39.110 -16.682 -1.425 1.00 45.50 100 ALA A C 1
ATOM 754 O O . ALA A 1 100 ? 39.646 -17.613 -1.997 1.00 45.50 100 ALA A O 1
ATOM 755 N N . GLU A 1 101 ? 39.053 -15.449 -1.924 1.00 47.84 101 GLU A N 1
ATOM 756 C CA . GLU A 1 101 ? 39.994 -14.919 -2.909 1.00 47.84 101 GLU A CA 1
ATOM 757 C C . GLU A 1 101 ? 39.866 -13.388 -2.934 1.00 47.84 101 GLU A C 1
ATOM 759 O O . GLU A 1 101 ? 38.972 -12.804 -3.533 1.00 47.84 101 GLU A O 1
ATOM 764 N N . SER A 1 102 ? 40.730 -12.742 -2.148 1.00 56.34 102 SER A N 1
ATOM 765 C CA . SER A 1 102 ? 41.388 -11.460 -2.445 1.00 56.34 102 SER A CA 1
ATOM 766 C C . SER A 1 102 ? 40.666 -10.540 -3.450 1.00 56.34 102 SER A C 1
ATOM 768 O O . SER A 1 102 ? 40.805 -10.736 -4.656 1.00 56.34 102 SER A O 1
ATOM 770 N N . LYS A 1 103 ? 39.969 -9.483 -3.008 1.00 69.12 103 LYS A N 1
ATOM 771 C CA . LYS A 1 103 ? 39.431 -8.494 -3.963 1.00 69.12 103 LYS A CA 1
ATOM 772 C C . LYS A 1 103 ? 40.575 -7.638 -4.497 1.00 69.12 103 LYS A C 1
ATOM 774 O O . LYS A 1 103 ? 41.256 -6.970 -3.725 1.00 69.12 103 LYS A O 1
ATOM 779 N N . TRP A 1 104 ? 40.780 -7.624 -5.810 1.00 77.69 104 TRP A N 1
ATOM 780 C CA . TRP A 1 104 ? 41.818 -6.808 -6.444 1.00 77.69 104 TRP A CA 1
ATOM 781 C C . TRP A 1 104 ? 41.219 -5.524 -7.006 1.00 77.69 104 TRP A C 1
ATOM 783 O O . TRP A 1 104 ? 40.289 -5.555 -7.811 1.00 77.69 104 TRP A O 1
ATOM 793 N N . VAL A 1 105 ? 41.753 -4.379 -6.580 1.00 81.19 105 VAL A N 1
ATOM 794 C CA . VAL A 1 105 ? 41.254 -3.057 -6.974 1.00 81.19 105 VAL A CA 1
ATOM 795 C C . VAL A 1 105 ? 42.355 -2.258 -7.658 1.00 81.19 105 VAL A C 1
ATOM 797 O O . VAL A 1 105 ? 43.448 -2.088 -7.115 1.00 81.19 105 VAL A O 1
ATOM 800 N N . CYS A 1 106 ? 42.064 -1.730 -8.846 1.00 83.56 106 CYS A N 1
ATOM 801 C CA . CYS A 1 106 ? 42.957 -0.841 -9.576 1.00 83.56 106 CYS A CA 1
ATOM 802 C C . CYS A 1 106 ? 43.167 0.456 -8.787 1.00 83.56 106 CYS A C 1
ATOM 804 O O . CYS A 1 106 ? 42.228 1.222 -8.571 1.00 83.56 106 CYS A O 1
ATOM 806 N N . SER A 1 107 ? 44.412 0.746 -8.415 1.00 80.56 107 SER A N 1
ATOM 807 C CA . SER A 1 107 ? 44.757 1.949 -7.648 1.00 80.56 107 SER A CA 1
ATOM 808 C C . SER A 1 107 ? 44.628 3.256 -8.441 1.00 80.56 107 SER A C 1
ATOM 810 O O . SER A 1 107 ? 44.593 4.323 -7.836 1.00 80.56 107 SER A O 1
ATOM 812 N N . VAL A 1 108 ? 44.528 3.182 -9.774 1.00 80.69 108 VAL A N 1
ATOM 813 C CA . VAL A 1 108 ? 44.452 4.357 -10.660 1.00 80.69 108 VAL A CA 1
ATOM 814 C C . VAL A 1 108 ? 43.011 4.776 -10.949 1.00 80.69 108 VAL A C 1
ATOM 816 O O . VAL A 1 108 ? 42.704 5.962 -10.926 1.00 80.69 108 VAL A O 1
ATOM 819 N N . CYS A 1 109 ? 42.117 3.823 -11.230 1.00 79.81 109 CYS A N 1
ATOM 820 C CA . CYS A 1 109 ? 40.735 4.124 -11.636 1.00 79.81 109 CYS A CA 1
ATOM 821 C C . CYS A 1 109 ? 39.657 3.529 -10.720 1.00 79.81 109 CYS A C 1
ATOM 823 O O . CYS A 1 109 ? 38.471 3.750 -10.957 1.00 79.81 109 CYS A O 1
ATOM 825 N N . GLY A 1 110 ? 40.040 2.755 -9.701 1.00 74.69 110 GLY A N 1
ATOM 826 C CA . GLY A 1 110 ? 39.097 2.118 -8.781 1.00 74.69 110 GLY A CA 1
ATOM 827 C C . GLY A 1 110 ? 38.322 0.940 -9.377 1.00 74.69 110 GLY A C 1
ATOM 828 O O . GLY A 1 110 ? 37.353 0.492 -8.771 1.00 74.69 110 GLY A O 1
ATOM 829 N N . TYR A 1 111 ? 38.714 0.434 -10.552 1.00 78.38 111 TYR A N 1
ATOM 830 C CA . TYR A 1 111 ? 38.123 -0.777 -11.123 1.00 78.38 111 TYR A CA 1
ATOM 831 C C . TYR A 1 111 ? 38.354 -1.972 -10.193 1.00 78.38 111 TYR A C 1
ATOM 833 O O . TYR A 1 111 ? 39.495 -2.272 -9.843 1.00 78.38 111 TYR A O 1
ATOM 841 N N . VAL A 1 112 ? 37.269 -2.636 -9.800 1.00 81.50 112 VAL A N 1
ATOM 842 C CA . VAL A 1 112 ? 37.298 -3.852 -8.986 1.00 81.50 112 VAL A CA 1
ATOM 843 C C . VAL A 1 112 ? 37.263 -5.039 -9.934 1.00 81.50 112 VAL A C 1
ATOM 845 O O . VAL A 1 112 ? 36.361 -5.126 -10.763 1.00 81.50 112 VAL A O 1
ATOM 848 N N . TYR A 1 113 ? 38.249 -5.920 -9.819 1.00 74.00 113 TYR A N 1
ATOM 849 C CA . TYR A 1 113 ? 38.287 -7.162 -10.571 1.00 74.00 113 TYR A CA 1
ATOM 850 C C . TYR A 1 113 ? 37.322 -8.178 -9.947 1.00 74.00 113 TYR A C 1
ATOM 852 O O . TYR A 1 113 ? 37.462 -8.534 -8.776 1.00 74.00 113 TYR A O 1
ATOM 860 N N . ASP A 1 114 ? 36.341 -8.614 -10.732 1.00 73.88 114 ASP A N 1
ATOM 861 C CA . ASP A 1 114 ? 35.276 -9.557 -10.375 1.00 73.88 114 ASP A CA 1
ATOM 862 C C . ASP A 1 114 ? 35.234 -10.780 -11.311 1.00 73.88 114 ASP A C 1
ATOM 864 O O . ASP A 1 114 ? 34.209 -11.452 -11.419 1.00 73.88 114 ASP A O 1
ATOM 868 N N . GLY A 1 115 ? 36.346 -11.063 -11.999 1.00 66.62 115 GLY A N 1
ATOM 869 C CA . GLY A 1 115 ? 36.469 -12.196 -12.915 1.00 66.62 115 GLY A CA 1
ATOM 870 C C . GLY A 1 115 ? 36.548 -13.545 -12.198 1.00 66.62 115 GLY A C 1
ATOM 871 O O . GLY A 1 115 ? 37.039 -13.638 -11.076 1.00 66.62 115 GLY A O 1
ATOM 872 N N . GLU A 1 116 ? 36.089 -14.599 -12.877 1.00 59.75 116 GLU A N 1
ATOM 873 C CA . GLU A 1 116 ? 36.076 -15.973 -12.348 1.00 59.75 116 GLU A CA 1
ATOM 874 C C . GLU A 1 116 ? 37.478 -16.596 -12.241 1.00 59.75 116 GLU A C 1
ATOM 876 O O . GLU A 1 116 ? 37.676 -17.540 -11.483 1.00 59.75 116 GLU A O 1
ATOM 881 N N . THR A 1 117 ? 38.458 -16.077 -12.987 1.00 64.56 117 THR A N 1
ATOM 882 C CA . THR A 1 117 ? 39.855 -16.524 -12.921 1.00 64.56 117 THR A CA 1
ATOM 883 C C . THR A 1 117 ? 40.604 -15.801 -11.800 1.00 64.56 117 THR A C 1
ATOM 885 O O . THR A 1 117 ? 40.518 -14.569 -11.739 1.00 64.56 117 THR A O 1
ATOM 888 N N . PRO A 1 118 ? 41.384 -16.494 -10.950 1.00 73.75 118 PRO A N 1
ATOM 889 C CA . PRO A 1 118 ? 42.199 -15.846 -9.928 1.00 73.75 118 PRO A CA 1
ATOM 890 C C . PRO A 1 118 ? 43.106 -14.771 -10.537 1.00 73.75 118 PRO A C 1
ATOM 892 O O . PRO A 1 118 ? 43.754 -14.989 -11.560 1.00 73.75 118 PRO A O 1
ATOM 895 N N . PHE A 1 119 ? 43.176 -13.595 -9.907 1.00 71.88 119 PHE A N 1
ATOM 896 C CA . PHE A 1 119 ? 43.958 -12.462 -10.428 1.00 71.88 119 PHE A CA 1
ATOM 897 C C . PHE A 1 119 ? 45.453 -12.794 -10.598 1.00 71.88 119 PHE A C 1
ATOM 899 O O . PHE A 1 119 ? 46.124 -12.231 -11.459 1.00 71.88 119 PHE A O 1
ATOM 906 N N . GLU A 1 120 ? 45.974 -13.725 -9.794 1.00 68.75 120 GLU A N 1
ATOM 907 C CA . GLU A 1 120 ? 47.364 -14.195 -9.860 1.00 68.75 120 GLU A CA 1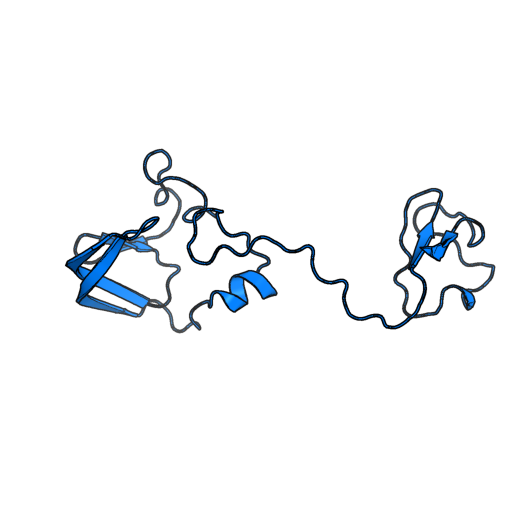
ATOM 908 C C . GLU A 1 120 ? 47.645 -15.053 -11.107 1.00 68.75 120 GLU A C 1
ATOM 910 O O . GLU A 1 120 ? 48.779 -15.082 -11.579 1.00 68.75 120 GLU A O 1
ATOM 915 N N . GLU A 1 121 ? 46.618 -15.683 -11.685 1.00 72.75 121 GLU A N 1
ATOM 916 C CA . GLU A 1 121 ? 46.716 -16.497 -12.904 1.00 72.75 121 GLU A CA 1
ATOM 917 C C . GLU A 1 121 ? 46.489 -15.683 -14.189 1.00 72.75 121 GLU A C 1
ATOM 919 O O . GLU A 1 121 ? 46.570 -16.217 -15.298 1.00 72.75 121 GLU A O 1
ATOM 924 N N . LEU A 1 122 ? 46.225 -14.376 -14.072 1.00 76.25 122 LEU A N 1
ATOM 925 C CA . LEU A 1 122 ? 46.051 -13.519 -15.239 1.00 76.25 122 LEU A CA 1
ATOM 926 C C . LEU A 1 122 ? 47.374 -13.355 -16.014 1.00 76.25 122 LEU A C 1
ATOM 928 O O . LEU A 1 122 ? 48.421 -13.070 -15.409 1.00 76.25 122 LEU A O 1
ATOM 932 N N . PRO A 1 123 ? 47.336 -13.446 -17.361 1.00 76.31 123 PRO A N 1
ATOM 933 C CA . PRO A 1 123 ? 48.502 -13.208 -18.205 1.00 76.31 123 PRO A CA 1
ATOM 934 C C . PRO A 1 123 ? 49.155 -11.851 -17.919 1.00 76.31 123 PRO A C 1
ATOM 936 O O . PRO A 1 123 ? 48.466 -10.871 -17.640 1.00 76.31 123 PRO A O 1
ATOM 939 N N . ASP A 1 124 ? 50.478 -11.750 -18.076 1.00 71.25 124 ASP A N 1
ATOM 940 C CA . ASP A 1 124 ? 51.210 -10.475 -17.948 1.00 71.25 124 ASP A CA 1
ATOM 941 C C . ASP A 1 124 ? 50.739 -9.405 -18.950 1.00 71.25 124 ASP A C 1
ATOM 943 O O . ASP A 1 124 ? 50.948 -8.214 -18.740 1.00 71.25 124 ASP A O 1
ATOM 947 N N . SER A 1 125 ? 50.071 -9.820 -20.030 1.00 76.69 125 SER A N 1
ATOM 948 C CA . SER A 1 125 ? 49.463 -8.935 -21.025 1.00 76.69 125 SER A CA 1
ATOM 949 C C . SER A 1 125 ? 48.095 -8.382 -20.614 1.00 76.69 125 SER A C 1
ATOM 951 O O . SER A 1 125 ? 47.489 -7.637 -21.385 1.00 76.69 125 SER A O 1
ATOM 953 N N . TRP A 1 126 ? 47.557 -8.783 -19.460 1.00 81.00 126 TRP A N 1
ATOM 954 C CA . TRP A 1 126 ? 46.259 -8.313 -18.995 1.00 81.00 126 TRP A CA 1
ATOM 955 C C . TRP A 1 126 ? 46.368 -6.889 -18.446 1.00 81.00 126 TRP A C 1
ATOM 957 O O . TRP A 1 126 ? 47.173 -6.594 -17.560 1.00 81.00 126 TRP A O 1
ATOM 967 N N . THR A 1 127 ? 45.531 -6.001 -18.974 1.00 83.44 127 THR A N 1
ATOM 968 C CA . THR A 1 127 ? 45.462 -4.597 -18.575 1.00 83.44 127 THR A CA 1
ATOM 969 C C . THR A 1 127 ? 44.064 -4.247 -18.091 1.00 83.44 127 THR A C 1
ATOM 971 O O . THR A 1 127 ? 43.064 -4.854 -18.476 1.00 83.44 127 THR A O 1
ATOM 974 N N . CYS A 1 128 ? 43.985 -3.239 -17.226 1.00 82.06 128 CYS A N 1
ATOM 975 C CA . CYS A 1 128 ? 42.725 -2.751 -16.698 1.00 82.06 128 CYS A CA 1
ATOM 976 C C . CYS A 1 128 ? 41.796 -2.298 -17.842 1.00 82.06 128 CYS A C 1
ATOM 978 O O . CYS A 1 128 ? 42.154 -1.366 -18.566 1.00 82.06 128 CYS A O 1
ATOM 980 N N . PRO A 1 129 ? 40.561 -2.819 -17.957 1.00 79.31 129 PRO A N 1
ATOM 981 C CA . PRO A 1 129 ? 39.637 -2.441 -19.033 1.00 79.31 129 PRO A CA 1
ATOM 982 C C . PRO A 1 129 ? 39.148 -0.987 -18.933 1.00 79.31 129 PRO A C 1
ATOM 984 O O . PRO A 1 129 ? 38.569 -0.453 -19.875 1.00 79.31 129 PRO A O 1
ATOM 987 N N . ARG A 1 130 ? 39.360 -0.330 -17.785 1.00 75.75 130 ARG A N 1
ATOM 988 C CA . ARG A 1 130 ? 38.977 1.070 -17.549 1.00 75.75 130 ARG A CA 1
ATOM 989 C C . ARG A 1 130 ? 40.065 2.076 -17.912 1.00 75.75 130 ARG A C 1
ATOM 991 O O . ARG A 1 130 ? 39.726 3.169 -18.349 1.00 75.75 130 ARG A O 1
ATOM 998 N N . CYS A 1 131 ? 41.336 1.757 -17.672 1.00 81.75 131 CYS A N 1
ATOM 999 C CA . CYS A 1 131 ? 42.431 2.727 -17.815 1.00 81.75 131 CYS A CA 1
ATOM 1000 C C . CYS A 1 131 ? 43.688 2.192 -18.513 1.00 81.75 131 CYS A C 1
ATOM 1002 O O . CYS A 1 131 ? 44.640 2.946 -18.677 1.00 81.75 131 CYS A O 1
ATOM 1004 N N . GLY A 1 132 ? 43.714 0.921 -18.917 1.00 79.38 132 GLY A N 1
ATOM 1005 C CA . GLY A 1 132 ? 44.812 0.325 -19.683 1.00 79.38 132 GLY A CA 1
ATOM 1006 C C . GLY A 1 132 ? 46.107 0.091 -18.904 1.00 79.38 132 GLY A C 1
ATOM 1007 O O . GLY A 1 132 ? 47.092 -0.333 -19.498 1.00 79.38 132 GLY A O 1
ATOM 1008 N N 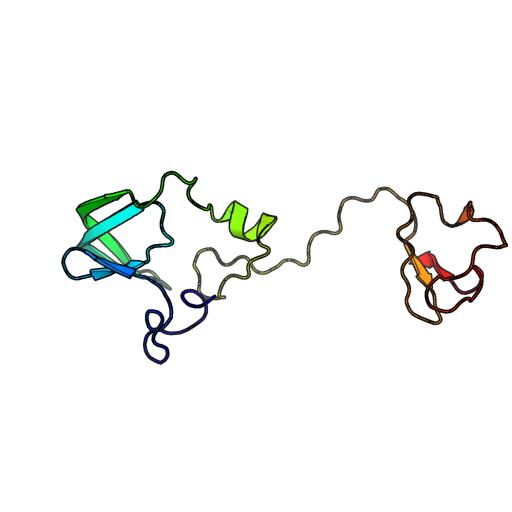. VAL A 1 133 ? 46.129 0.351 -17.593 1.00 83.38 133 VAL A N 1
ATOM 1009 C CA . VAL A 1 133 ? 47.302 0.081 -16.749 1.00 83.38 133 VAL A CA 1
ATOM 1010 C C . VAL A 1 133 ? 47.467 -1.413 -16.497 1.00 83.38 133 VAL A C 1
ATOM 1012 O O . VAL A 1 133 ? 46.472 -2.143 -16.465 1.00 83.38 133 VAL A O 1
ATOM 1015 N N . GLY A 1 134 ? 48.705 -1.863 -16.315 1.00 79.88 134 GLY A N 1
ATOM 1016 C CA . GLY A 1 134 ? 49.002 -3.264 -16.061 1.00 79.88 134 GLY A CA 1
ATOM 1017 C C . GLY A 1 134 ? 48.587 -3.719 -14.661 1.00 79.88 134 GLY A C 1
ATOM 1018 O O . GLY A 1 134 ? 48.149 -2.939 -13.801 1.00 79.88 134 GLY A O 1
ATOM 1019 N N . LYS A 1 135 ? 48.701 -5.029 -14.438 1.00 78.06 135 LYS A N 1
ATOM 1020 C CA . LYS A 1 135 ? 48.321 -5.688 -13.183 1.00 78.06 135 LYS A CA 1
ATOM 1021 C C . LYS A 1 135 ? 49.122 -5.213 -11.969 1.00 78.06 135 LYS A C 1
ATOM 1023 O O . LYS A 1 135 ? 48.626 -5.294 -10.850 1.00 78.06 135 LYS A O 1
ATOM 1028 N N . GLU A 1 136 ? 50.312 -4.651 -12.175 1.00 79.44 136 GLU A N 1
ATOM 1029 C CA . GLU A 1 136 ? 51.174 -4.103 -11.123 1.00 79.44 136 GLU A CA 1
ATOM 1030 C C . GLU A 1 136 ? 50.528 -2.954 -10.335 1.00 79.44 136 GLU A C 1
ATOM 1032 O O . GLU A 1 136 ? 50.901 -2.691 -9.193 1.00 79.44 136 GLU A O 1
ATOM 1037 N N . LEU A 1 137 ? 49.529 -2.286 -10.920 1.00 79.06 137 LEU A N 1
ATOM 1038 C CA . LEU A 1 137 ? 48.806 -1.185 -10.285 1.00 79.06 137 LEU A CA 1
ATOM 1039 C C . LEU A 1 137 ? 47.521 -1.626 -9.566 1.00 79.06 137 LEU A C 1
ATOM 1041 O O . LEU A 1 137 ? 46.765 -0.768 -9.093 1.00 79.06 137 LEU A O 1
ATOM 1045 N N . PHE A 1 138 ? 47.267 -2.931 -9.435 1.00 83.19 138 PHE A N 1
ATOM 1046 C CA . PHE A 1 138 ? 46.175 -3.465 -8.618 1.00 83.19 138 PHE A CA 1
ATOM 1047 C C . PHE A 1 138 ? 46.641 -3.775 -7.195 1.00 83.19 138 PHE A C 1
ATOM 1049 O O . PHE A 1 138 ? 47.709 -4.338 -6.968 1.00 83.19 138 PHE A O 1
ATOM 1056 N N . LYS A 1 139 ? 45.811 -3.411 -6.215 1.00 79.12 139 LYS A N 1
ATOM 1057 C CA . LYS A 1 139 ? 46.038 -3.678 -4.793 1.00 79.12 139 LYS A CA 1
ATOM 1058 C C . LYS A 1 139 ? 44.991 -4.657 -4.277 1.00 79.12 139 LYS A C 1
ATOM 1060 O O . LYS A 1 139 ? 43.801 -4.480 -4.537 1.00 79.12 139 LYS A O 1
ATOM 1065 N N . LYS A 1 140 ? 45.445 -5.655 -3.523 1.00 77.75 140 LYS A N 1
ATOM 1066 C CA . LYS A 1 140 ? 44.600 -6.594 -2.784 1.00 77.75 140 LYS A CA 1
ATOM 1067 C C . LYS A 1 140 ? 43.957 -5.887 -1.583 1.00 77.75 140 LYS A C 1
ATOM 1069 O O . LYS A 1 140 ? 44.667 -5.246 -0.807 1.00 77.75 140 LYS A O 1
ATOM 1074 N N . GLN A 1 141 ? 42.636 -5.993 -1.466 1.00 63.06 141 GLN A N 1
ATOM 1075 C CA . GLN A 1 141 ? 41.830 -5.578 -0.314 1.00 63.06 141 GLN A CA 1
ATOM 1076 C C . GLN A 1 141 ? 41.282 -6.787 0.439 1.00 63.06 141 GLN A C 1
ATOM 1078 O O . GLN A 1 141 ? 40.966 -7.810 -0.217 1.00 63.06 141 GLN A O 1
#